Protein AF-A0A966THE8-F1 (afdb_monomer)

Structure (mmCIF, N/CA/C/O backbone):
data_AF-A0A966THE8-F1
#
_entry.id   AF-A0A966THE8-F1
#
loop_
_atom_site.group_PDB
_atom_site.id
_atom_site.type_symbol
_atom_site.label_atom_id
_atom_site.label_alt_id
_atom_site.label_comp_id
_atom_site.label_asym_id
_atom_site.label_entity_id
_atom_site.label_seq_id
_atom_site.pdbx_PDB_ins_code
_atom_site.Cartn_x
_atom_site.Cartn_y
_atom_site.Cartn_z
_atom_site.occupancy
_atom_site.B_iso_or_equiv
_atom_site.auth_seq_id
_atom_site.auth_comp_id
_atom_site.auth_asym_id
_atom_site.auth_atom_id
_atom_site.pdbx_PDB_model_num
ATOM 1 N N . MET A 1 1 ? -16.108 -5.553 4.631 1.00 79.81 1 MET A N 1
ATOM 2 C CA . MET A 1 1 ? -14.731 -5.035 4.764 1.00 79.81 1 MET A CA 1
ATOM 3 C C . MET A 1 1 ? -14.398 -4.213 3.532 1.00 79.81 1 MET A C 1
ATOM 5 O O . MET A 1 1 ? -14.645 -4.687 2.427 1.00 79.81 1 MET A O 1
ATOM 9 N N . LYS A 1 2 ? -13.918 -2.983 3.718 1.00 86.56 2 LYS A N 1
ATOM 10 C CA . LYS A 1 2 ? -13.336 -2.128 2.682 1.00 86.56 2 LYS A CA 1
ATOM 11 C C . LYS A 1 2 ? -11.902 -2.582 2.390 1.00 86.56 2 LYS A C 1
ATOM 13 O O . LYS A 1 2 ? -11.218 -3.065 3.279 1.00 86.56 2 LYS A O 1
ATOM 18 N N . LYS A 1 3 ? -11.435 -2.426 1.156 1.00 86.19 3 LYS A N 1
ATOM 19 C CA . LYS A 1 3 ? -10.134 -2.921 0.691 1.00 86.19 3 LYS A CA 1
ATOM 20 C C . LYS A 1 3 ? -9.239 -1.770 0.255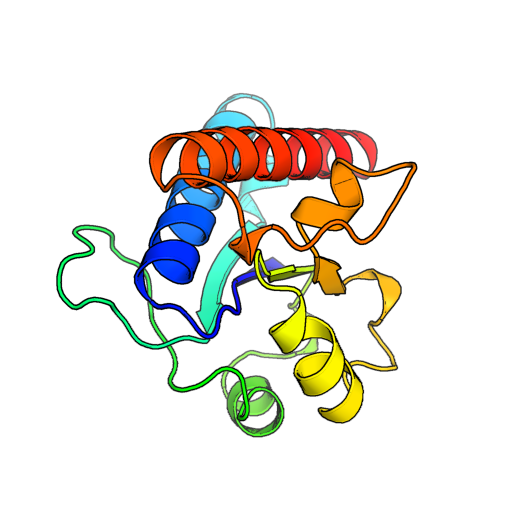 1.00 86.19 3 LYS A C 1
ATOM 22 O O . LYS A 1 3 ? -9.670 -0.923 -0.528 1.00 86.19 3 LYS A O 1
ATOM 27 N N . ILE A 1 4 ? -8.004 -1.777 0.733 1.00 87.75 4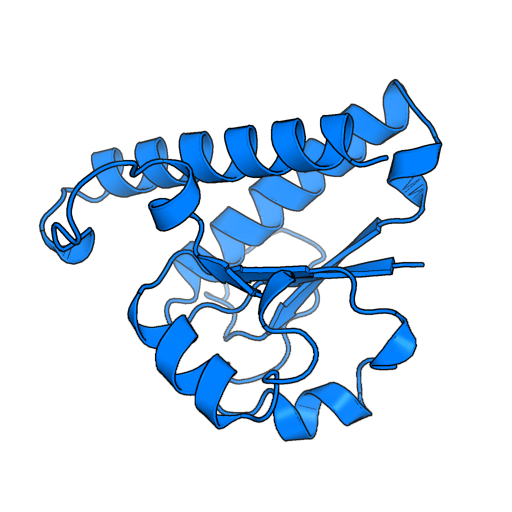 ILE A N 1
ATOM 28 C CA . ILE A 1 4 ? -6.899 -0.957 0.246 1.00 87.75 4 ILE A CA 1
ATOM 29 C C . ILE A 1 4 ? -6.022 -1.872 -0.601 1.00 87.75 4 ILE A C 1
ATOM 31 O O . ILE A 1 4 ? -5.457 -2.845 -0.107 1.00 87.75 4 ILE A O 1
ATOM 35 N N . VAL A 1 5 ? -5.971 -1.609 -1.902 1.00 85.25 5 VAL A N 1
ATOM 36 C CA . VAL A 1 5 ? -5.245 -2.443 -2.860 1.00 85.25 5 VAL A CA 1
ATOM 37 C C . VAL A 1 5 ? -3.901 -1.799 -3.161 1.00 85.25 5 VAL A C 1
ATOM 39 O O . VAL A 1 5 ? -3.862 -0.727 -3.750 1.00 85.25 5 VAL A O 1
ATOM 42 N N . VAL A 1 6 ? -2.806 -2.454 -2.802 1.00 86.38 6 VAL A N 1
ATOM 43 C CA . VAL A 1 6 ? -1.456 -2.069 -3.219 1.00 86.38 6 VAL A CA 1
ATOM 44 C C . VAL A 1 6 ? -1.208 -2.590 -4.626 1.00 86.38 6 VAL A C 1
ATOM 46 O O . VAL A 1 6 ? -1.499 -3.750 -4.905 1.00 86.38 6 VAL A O 1
ATOM 49 N N . CYS A 1 7 ? -0.702 -1.748 -5.521 1.00 82.38 7 CYS A N 1
ATOM 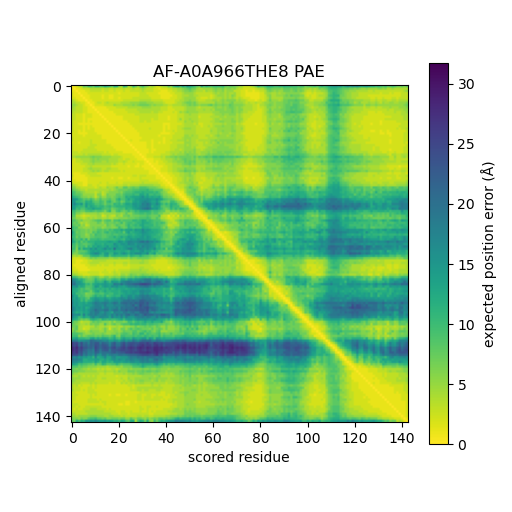50 C CA . CYS A 1 7 ? -0.363 -2.139 -6.883 1.00 82.38 7 CYS A CA 1
ATOM 51 C C . CYS A 1 7 ? 0.933 -1.476 -7.337 1.00 82.38 7 CYS A C 1
ATOM 53 O O . CYS A 1 7 ? 0.923 -0.355 -7.849 1.00 82.38 7 CYS A O 1
ATOM 55 N N . ASP A 1 8 ? 2.026 -2.226 -7.243 1.00 80.31 8 ASP A N 1
ATOM 56 C CA . ASP A 1 8 ? 3.325 -1.833 -7.772 1.00 80.31 8 ASP A CA 1
ATOM 57 C C . ASP A 1 8 ? 3.902 -2.890 -8.717 1.00 80.31 8 ASP A C 1
ATOM 59 O O . ASP A 1 8 ? 3.668 -4.092 -8.573 1.00 80.31 8 ASP A O 1
ATOM 63 N N . ASP A 1 9 ? 4.627 -2.407 -9.729 1.00 75.88 9 ASP A N 1
ATOM 64 C CA . ASP A 1 9 ? 5.317 -3.256 -10.705 1.00 75.88 9 ASP A CA 1
ATOM 65 C C . ASP A 1 9 ? 6.583 -3.892 -10.090 1.00 75.88 9 ASP A C 1
ATOM 67 O O . ASP A 1 9 ? 6.979 -4.980 -10.510 1.00 75.88 9 ASP A O 1
ATOM 71 N N . ASP A 1 10 ? 7.191 -3.233 -9.095 1.00 80.19 10 ASP A N 1
ATOM 72 C CA . ASP A 1 10 ? 8.316 -3.764 -8.326 1.00 80.19 10 ASP A CA 1
ATOM 73 C C . ASP A 1 10 ? 7.801 -4.572 -7.115 1.00 80.19 10 ASP A C 1
ATOM 75 O O . ASP A 1 10 ? 7.119 -4.008 -6.249 1.00 80.19 10 ASP A O 1
ATOM 79 N N . PRO A 1 11 ? 8.116 -5.879 -7.035 1.00 81.56 11 PRO A N 1
ATOM 80 C CA . PRO A 1 11 ? 7.671 -6.749 -5.949 1.00 81.56 11 PRO A CA 1
ATOM 81 C C . PRO A 1 11 ? 8.100 -6.282 -4.555 1.00 81.56 11 PRO A C 1
ATOM 83 O O . PRO A 1 11 ? 7.309 -6.359 -3.618 1.00 81.56 11 PRO A O 1
ATOM 86 N N . SER A 1 12 ? 9.321 -5.761 -4.419 1.00 82.75 12 SER A N 1
ATOM 87 C CA . SER A 1 12 ? 9.883 -5.328 -3.136 1.00 82.75 12 SER A CA 1
ATOM 88 C C . SER A 1 12 ? 9.124 -4.113 -2.605 1.00 82.75 12 SER A C 1
ATOM 90 O O . SER A 1 12 ? 8.748 -4.064 -1.433 1.00 82.75 12 SER A O 1
ATOM 92 N N . PHE A 1 13 ? 8.828 -3.148 -3.482 1.00 83.25 13 PHE A N 1
ATOM 93 C CA . PHE A 1 13 ? 8.022 -1.980 -3.117 1.00 83.25 13 PHE A CA 1
ATOM 94 C C . PHE A 1 13 ? 6.562 -2.345 -2.839 1.00 83.25 13 PHE A C 1
ATOM 96 O O . PHE A 1 13 ? 5.979 -1.811 -1.892 1.00 83.25 13 PHE A O 1
ATOM 103 N N . ALA A 1 14 ? 5.976 -3.272 -3.606 1.00 84.62 14 ALA A N 1
ATOM 104 C CA . ALA A 1 14 ? 4.621 -3.763 -3.358 1.00 84.62 14 ALA A CA 1
ATOM 105 C C . ALA A 1 14 ? 4.512 -4.391 -1.958 1.00 84.62 14 ALA A C 1
ATOM 107 O O . ALA A 1 14 ? 3.610 -4.053 -1.187 1.00 84.62 14 ALA A O 1
ATOM 108 N N . THR A 1 15 ? 5.467 -5.254 -1.607 1.00 85.56 15 THR A N 1
ATOM 109 C CA . THR A 1 15 ? 5.569 -5.872 -0.283 1.00 85.56 15 THR A CA 1
ATOM 110 C C . THR A 1 15 ? 5.738 -4.835 0.817 1.00 85.56 15 THR A C 1
ATOM 112 O O . THR A 1 15 ? 4.971 -4.839 1.781 1.00 85.56 15 THR A O 1
ATOM 115 N N . ALA A 1 16 ? 6.727 -3.945 0.690 1.00 86.62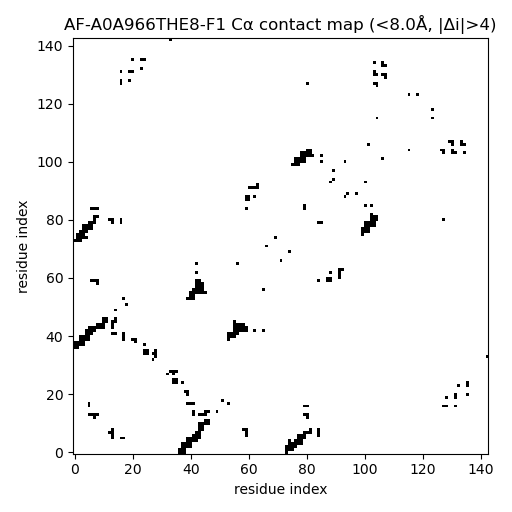 16 ALA A N 1
ATOM 116 C CA . ALA A 1 16 ? 7.038 -2.962 1.722 1.00 86.62 16 ALA A CA 1
ATOM 117 C C . ALA A 1 16 ? 5.847 -2.026 1.981 1.00 86.62 16 ALA A C 1
ATOM 119 O O . ALA A 1 16 ? 5.455 -1.819 3.129 1.00 86.62 16 ALA A O 1
ATOM 120 N N . THR A 1 17 ? 5.206 -1.538 0.916 1.00 88.00 17 THR A N 1
ATOM 121 C CA . THR A 1 17 ? 4.010 -0.689 1.006 1.00 88.00 17 THR A CA 1
ATOM 122 C C . THR A 1 17 ? 2.866 -1.411 1.714 1.00 88.00 17 THR A C 1
ATOM 124 O O . THR A 1 17 ? 2.238 -0.860 2.619 1.00 88.00 17 THR A O 1
ATOM 127 N N . ALA A 1 18 ? 2.593 -2.658 1.324 1.00 88.56 18 ALA A N 1
ATOM 128 C CA . ALA A 1 18 ? 1.524 -3.448 1.919 1.00 88.56 18 ALA A CA 1
ATOM 129 C C . ALA A 1 18 ? 1.775 -3.743 3.397 1.00 88.56 18 ALA A C 1
ATOM 131 O O . ALA A 1 18 ? 0.850 -3.653 4.204 1.00 88.56 18 ALA A O 1
ATOM 132 N N . HIS A 1 19 ? 3.021 -4.043 3.758 1.00 87.81 19 HIS A N 1
ATOM 133 C CA . HIS A 1 19 ? 3.399 -4.285 5.140 1.00 87.81 19 HIS A CA 1
ATOM 134 C C . HIS A 1 19 ? 3.218 -3.036 6.010 1.00 87.81 19 HIS A C 1
ATOM 136 O O . HIS A 1 19 ? 2.554 -3.106 7.044 1.00 87.81 19 HIS A O 1
ATOM 142 N N . LEU A 1 20 ? 3.737 -1.885 5.571 1.00 90.75 20 LEU A N 1
ATOM 143 C CA . LEU A 1 20 ? 3.601 -0.623 6.302 1.00 90.75 20 LEU A CA 1
ATOM 144 C C . LEU A 1 20 ? 2.129 -0.237 6.499 1.00 90.75 20 LEU A C 1
ATOM 146 O O . LEU A 1 20 ? 1.739 0.178 7.588 1.00 90.75 20 LEU A O 1
ATOM 150 N N . LEU A 1 21 ? 1.292 -0.431 5.476 1.00 90.94 21 LEU A N 1
ATOM 151 C CA . LEU A 1 21 ? -0.148 -0.202 5.589 1.00 90.94 21 LEU A CA 1
ATOM 152 C C . LEU A 1 21 ? -0.828 -1.167 6.550 1.00 90.94 21 LEU A C 1
ATOM 154 O O . LEU A 1 21 ? -1.673 -0.740 7.330 1.00 90.94 21 LEU A O 1
ATOM 158 N N . PHE A 1 22 ? -0.479 -2.451 6.497 1.00 90.75 22 PHE A N 1
ATOM 159 C CA . PHE A 1 22 ? -1.036 -3.452 7.397 1.00 90.75 22 PHE A CA 1
ATOM 160 C C . PHE A 1 22 ? -0.725 -3.104 8.858 1.00 90.75 22 PHE A C 1
ATOM 162 O O . PHE A 1 22 ? -1.641 -2.999 9.670 1.00 90.75 22 PHE A O 1
ATOM 169 N N . VAL A 1 23 ? 0.549 -2.846 9.172 1.00 91.00 23 VAL A N 1
ATOM 170 C CA . VAL A 1 23 ? 0.992 -2.469 10.525 1.00 91.00 23 VAL A CA 1
ATOM 171 C C . VAL A 1 23 ? 0.353 -1.154 10.967 1.00 91.00 23 VAL A C 1
ATOM 173 O O . VAL A 1 23 ? -0.114 -1.040 12.102 1.00 91.00 23 VAL A O 1
ATOM 176 N N . GLY A 1 24 ? 0.302 -0.164 10.075 1.00 91.25 24 GLY A N 1
ATOM 177 C CA . GLY A 1 24 ? -0.323 1.124 10.346 1.00 91.25 24 GLY A CA 1
ATOM 178 C C . GLY A 1 24 ? -1.807 0.993 10.679 1.00 91.25 24 GLY A C 1
ATOM 179 O O . GLY A 1 24 ? -2.244 1.478 11.718 1.00 91.25 24 GLY A O 1
ATOM 180 N N . LEU A 1 25 ? -2.580 0.292 9.847 1.00 91.50 25 LEU A N 1
ATOM 181 C CA . LEU A 1 25 ? -4.013 0.076 10.072 1.00 91.50 25 LEU A CA 1
ATOM 182 C C . LEU A 1 25 ? -4.295 -0.740 11.334 1.00 91.50 25 LEU A C 1
ATOM 184 O O . LEU A 1 25 ? -5.205 -0.379 12.073 1.00 91.50 25 LEU A O 1
ATOM 188 N N . ASP A 1 26 ? -3.518 -1.792 11.607 1.00 91.31 26 ASP A N 1
ATOM 189 C CA . ASP A 1 26 ? -3.641 -2.575 12.845 1.00 91.31 26 ASP A CA 1
ATOM 190 C C . ASP A 1 26 ? -3.384 -1.702 14.083 1.00 91.31 26 ASP A C 1
ATOM 192 O O . ASP A 1 26 ? -4.104 -1.761 15.080 1.00 91.31 26 ASP A O 1
ATOM 196 N N . THR A 1 27 ? -2.386 -0.820 14.001 1.00 92.44 27 THR A N 1
ATOM 197 C CA . THR A 1 27 ? -2.078 0.139 15.068 1.00 92.44 27 THR A CA 1
ATOM 198 C C . THR A 1 27 ? -3.214 1.141 15.262 1.00 92.44 27 THR A C 1
ATOM 200 O O . THR A 1 27 ? -3.627 1.383 16.396 1.00 92.44 27 THR A O 1
ATOM 203 N N . LEU A 1 28 ? -3.767 1.686 14.176 1.00 91.88 28 LEU A N 1
ATOM 204 C CA . LEU A 1 28 ? -4.919 2.586 14.232 1.00 91.88 28 LEU A CA 1
ATOM 205 C C . LEU A 1 28 ? -6.166 1.893 14.793 1.00 91.88 28 LEU A C 1
ATOM 207 O O . LEU A 1 28 ? -6.875 2.485 15.604 1.00 91.88 28 LEU A O 1
ATOM 211 N N . ALA A 1 29 ? -6.403 0.633 14.426 1.00 92.38 29 ALA A N 1
ATOM 212 C CA . ALA A 1 29 ? -7.545 -0.155 14.886 1.00 92.38 29 ALA A CA 1
ATOM 213 C C . ALA A 1 29 ? -7.556 -0.368 16.408 1.00 92.38 29 ALA A C 1
ATOM 215 O O . ALA A 1 29 ? -8.627 -0.405 17.013 1.00 92.38 29 ALA A O 1
ATOM 216 N N . LYS A 1 30 ? -6.380 -0.420 17.050 1.00 92.75 30 LYS A N 1
ATOM 217 C CA . LYS A 1 30 ? -6.265 -0.479 18.521 1.00 92.75 30 LYS A CA 1
ATOM 218 C C . LYS A 1 30 ? -6.798 0.781 19.207 1.00 92.75 30 LYS A C 1
ATOM 220 O O . LYS A 1 30 ? -7.298 0.688 20.325 1.00 92.75 30 LYS A O 1
ATOM 225 N N . GLY A 1 31 ? -6.678 1.942 18.559 1.00 91.31 31 GLY A N 1
ATOM 226 C CA . GLY A 1 31 ? -7.174 3.224 19.071 1.00 91.31 31 GLY A CA 1
ATOM 227 C C . GLY A 1 31 ? -8.596 3.567 18.617 1.00 91.31 31 GLY A C 1
ATOM 228 O O . GLY A 1 31 ? -9.335 4.213 19.356 1.00 91.31 31 GLY A O 1
ATOM 229 N N . ASP A 1 32 ? -8.997 3.122 17.425 1.00 91.75 32 ASP A N 1
ATOM 230 C CA . ASP A 1 32 ? -10.308 3.389 16.833 1.00 91.75 32 ASP A CA 1
ATOM 231 C C . ASP A 1 32 ? -10.780 2.191 15.988 1.00 91.75 32 ASP A C 1
ATOM 233 O O . ASP A 1 32 ? -10.276 1.909 14.900 1.00 91.75 32 ASP A O 1
ATOM 237 N N . LYS A 1 33 ? -11.823 1.501 16.463 1.00 90.56 33 LYS A N 1
ATOM 238 C CA . LYS A 1 33 ? -12.366 0.296 15.813 1.00 90.56 33 LYS A CA 1
ATOM 239 C C . LYS A 1 33 ? -12.886 0.535 14.396 1.00 90.56 33 LYS A C 1
ATOM 241 O O . LYS A 1 33 ? -13.044 -0.417 13.636 1.00 90.56 33 LYS A O 1
ATOM 246 N N . ARG A 1 34 ? -13.137 1.788 13.989 1.00 90.69 34 ARG A N 1
ATOM 247 C CA . ARG A 1 34 ? -13.524 2.098 12.604 1.00 90.69 34 ARG A CA 1
ATOM 248 C C . ARG A 1 34 ? -12.453 1.651 11.607 1.00 90.69 34 ARG A C 1
ATOM 250 O O . ARG A 1 34 ? -12.806 1.405 10.456 1.00 90.69 34 ARG A O 1
ATOM 257 N N . PHE A 1 35 ? -11.189 1.495 12.008 1.00 90.94 35 PHE A N 1
ATOM 258 C CA . PHE A 1 35 ? -10.129 1.008 11.119 1.00 90.94 35 PHE A CA 1
ATOM 259 C C . PHE A 1 35 ? -10.145 -0.512 10.892 1.00 90.94 35 PHE A C 1
ATOM 261 O O . PHE A 1 35 ? -9.659 -0.950 9.851 1.00 90.94 35 PHE A O 1
ATOM 268 N N . GLU A 1 36 ? -10.806 -1.307 11.747 1.00 90.44 36 GLU A N 1
ATOM 269 C CA . GLU A 1 36 ? -10.980 -2.765 11.556 1.00 90.44 36 GLU A CA 1
ATOM 270 C C . GLU A 1 36 ? -11.750 -3.100 10.266 1.00 90.44 36 GLU A C 1
ATOM 272 O O . GLU A 1 36 ? -11.707 -4.218 9.755 1.00 90.44 36 GLU A O 1
ATOM 277 N N . GLN A 1 37 ? -12.463 -2.119 9.702 1.00 89.00 37 GLN A N 1
ATOM 278 C CA . GLN A 1 37 ? -13.184 -2.303 8.452 1.00 89.00 37 GLN A CA 1
ATOM 279 C C . GLN A 1 37 ? -12.265 -2.395 7.224 1.00 89.00 37 GLN A C 1
ATOM 281 O O . GLN A 1 37 ? -12.788 -2.733 6.161 1.00 89.00 37 GLN A O 1
ATOM 286 N N . TYR A 1 38 ? -10.971 -2.059 7.322 1.00 89.38 38 TYR A N 1
ATOM 287 C CA . TYR A 1 38 ? -10.039 -2.031 6.189 1.00 89.38 38 TYR A CA 1
ATOM 288 C C . TYR A 1 38 ? -9.174 -3.287 6.093 1.00 89.38 38 TYR A C 1
ATOM 290 O O . TYR A 1 38 ? -8.671 -3.807 7.078 1.00 89.38 38 TYR A O 1
ATOM 298 N N . GLU A 1 39 ? -8.953 -3.732 4.860 1.00 88.75 39 GLU A N 1
ATOM 299 C CA . GLU A 1 39 ? -8.111 -4.873 4.519 1.00 88.75 39 GLU A CA 1
ATOM 300 C C . GLU A 1 39 ? -7.071 -4.476 3.475 1.00 88.75 39 GLU A C 1
ATOM 302 O O . GLU A 1 39 ? -7.431 -3.877 2.459 1.00 88.75 39 GLU A O 1
ATOM 307 N N . VAL A 1 40 ? -5.810 -4.862 3.667 1.00 88.00 40 VAL A N 1
ATOM 308 C CA . VAL A 1 40 ? -4.756 -4.652 2.665 1.00 88.00 40 VAL A CA 1
ATOM 309 C C . VAL A 1 40 ? -4.686 -5.852 1.722 1.00 88.00 40 VAL A C 1
ATOM 311 O O . VAL A 1 40 ? -4.620 -6.999 2.158 1.00 88.00 40 VAL A O 1
ATOM 314 N N . ARG A 1 41 ? -4.703 -5.599 0.411 1.00 86.25 41 ARG A N 1
ATOM 315 C CA . ARG A 1 41 ? -4.573 -6.617 -0.647 1.00 86.25 41 ARG A CA 1
ATOM 316 C C . ARG A 1 41 ? -3.493 -6.201 -1.633 1.00 86.25 41 ARG A C 1
ATOM 318 O O . ARG A 1 41 ? -3.414 -5.020 -1.950 1.00 86.25 41 ARG A O 1
ATOM 325 N N . VAL A 1 42 ? -2.714 -7.142 -2.166 1.00 84.12 42 VAL A N 1
ATOM 326 C CA . VAL A 1 42 ? -1.602 -6.811 -3.071 1.00 84.12 42 VAL A CA 1
ATOM 327 C C . VAL A 1 42 ? -1.875 -7.329 -4.478 1.00 84.12 42 VAL A C 1
ATOM 329 O O . VAL A 1 42 ? -1.981 -8.528 -4.714 1.00 84.12 42 VAL A O 1
ATOM 332 N N . LEU A 1 43 ? -1.984 -6.422 -5.442 1.00 80.50 43 LEU A N 1
ATOM 333 C CA . LEU A 1 43 ? -1.974 -6.731 -6.865 1.00 80.50 43 LEU A CA 1
ATOM 334 C C . LEU A 1 43 ? -0.546 -6.539 -7.377 1.00 80.50 43 LEU A C 1
ATOM 336 O O . LEU A 1 43 ? -0.164 -5.448 -7.780 1.00 80.50 43 LEU A O 1
ATOM 340 N N . GLY A 1 44 ? 0.243 -7.599 -7.349 1.00 74.81 44 GLY A N 1
ATOM 341 C CA . GLY A 1 44 ? 1.640 -7.556 -7.744 1.00 74.81 44 GLY A CA 1
ATOM 342 C C . GLY A 1 44 ? 2.260 -8.939 -7.658 1.00 74.81 44 GLY A C 1
ATOM 343 O O . GLY A 1 44 ? 1.665 -9.878 -7.116 1.00 74.81 44 GLY A O 1
ATOM 344 N N . LYS A 1 45 ? 3.467 -9.066 -8.205 1.00 73.44 45 LYS A N 1
ATOM 345 C CA . LYS A 1 45 ? 4.275 -10.261 -7.976 1.00 73.44 45 LYS A CA 1
ATOM 346 C C . LYS A 1 45 ? 4.817 -10.201 -6.553 1.00 73.44 45 LYS A C 1
ATOM 348 O O . LYS A 1 45 ? 5.140 -9.126 -6.061 1.00 73.44 45 LYS A O 1
ATOM 353 N N . THR A 1 46 ? 4.894 -11.357 -5.908 1.00 71.69 46 THR A N 1
ATOM 354 C CA . THR A 1 46 ? 5.667 -11.491 -4.675 1.00 71.69 46 THR A CA 1
ATOM 355 C C . THR A 1 46 ? 7.154 -11.465 -5.018 1.00 71.69 46 THR A C 1
ATOM 357 O O . THR A 1 46 ? 7.558 -11.955 -6.076 1.00 71.69 46 THR A O 1
ATOM 360 N N . ASP A 1 47 ? 7.960 -10.899 -4.128 1.00 74.81 47 ASP A N 1
ATOM 361 C CA . ASP A 1 47 ? 9.417 -11.037 -4.162 1.00 74.81 47 ASP A CA 1
ATOM 362 C C . ASP A 1 47 ? 9.875 -12.448 -3.745 1.00 74.81 47 ASP A C 1
ATOM 364 O O . ASP A 1 47 ? 11.038 -12.794 -3.923 1.00 74.81 47 ASP A O 1
ATOM 368 N N . GLY A 1 48 ? 8.965 -13.281 -3.221 1.00 71.00 48 GLY A N 1
ATOM 369 C CA . GLY A 1 48 ? 9.245 -14.624 -2.711 1.00 71.00 48 GLY A CA 1
ATOM 370 C C . GLY A 1 48 ? 9.872 -14.646 -1.314 1.00 71.00 48 GLY A C 1
ATOM 371 O O . GLY A 1 48 ? 10.059 -15.725 -0.759 1.00 71.00 48 GLY A O 1
ATOM 372 N N . TRP A 1 49 ? 10.164 -13.479 -0.738 1.00 63.41 49 TRP A N 1
ATOM 373 C CA . TRP A 1 49 ? 10.830 -13.324 0.560 1.00 63.41 49 TRP A CA 1
ATOM 374 C C . TRP A 1 49 ? 9.917 -12.766 1.641 1.00 63.41 49 TRP A C 1
ATOM 376 O O . TRP A 1 49 ? 10.239 -12.860 2.822 1.00 63.41 49 TRP A O 1
ATOM 386 N N . SER A 1 50 ? 8.780 -12.203 1.246 1.00 61.16 50 SER A N 1
ATOM 387 C CA . SER A 1 50 ? 7.812 -11.585 2.143 1.00 61.16 50 SER A CA 1
ATOM 388 C C . SER A 1 50 ? 7.310 -12.574 3.205 1.00 61.16 50 SER A C 1
ATOM 390 O O . SER A 1 50 ? 6.523 -13.461 2.874 1.00 61.16 50 SER A O 1
ATOM 392 N N . PRO A 1 51 ? 7.674 -12.414 4.492 1.00 55.28 51 PRO A N 1
ATOM 393 C CA . PRO A 1 51 ? 7.232 -13.309 5.565 1.00 55.28 51 PRO A CA 1
ATOM 394 C C . PRO A 1 51 ? 5.785 -13.034 6.016 1.00 55.28 51 PRO A C 1
ATOM 396 O O . PRO A 1 51 ? 5.319 -13.589 7.010 1.00 55.28 51 PRO A O 1
ATOM 399 N N . PHE A 1 52 ? 5.075 -12.134 5.334 1.00 62.38 52 PHE A N 1
ATOM 400 C CA . PHE A 1 52 ? 3.768 -11.636 5.745 1.00 62.38 52 PHE A CA 1
ATOM 401 C C . PHE A 1 52 ? 2.639 -12.442 5.106 1.00 62.38 52 PHE A C 1
ATOM 403 O O . PHE A 1 52 ? 2.721 -12.827 3.941 1.00 62.38 52 PHE A O 1
ATOM 410 N N . VAL A 1 53 ? 1.550 -12.639 5.855 1.00 59.09 53 VAL A N 1
ATOM 411 C CA . VAL A 1 53 ? 0.306 -13.268 5.377 1.00 59.09 53 VAL A CA 1
ATOM 412 C C . VAL A 1 53 ? -0.446 -12.282 4.476 1.00 59.09 53 VAL A C 1
ATOM 414 O O . VAL A 1 53 ? -1.495 -11.748 4.828 1.00 59.09 53 VAL A O 1
ATOM 417 N N . LEU A 1 54 ? 0.146 -11.962 3.329 1.00 69.06 54 LEU A N 1
ATOM 418 C CA . LEU A 1 54 ? -0.434 -11.099 2.313 1.00 69.06 54 LEU A CA 1
ATOM 419 C C . LEU A 1 54 ? -0.744 -11.938 1.082 1.00 69.06 54 LEU A C 1
ATOM 421 O O . LEU A 1 54 ? 0.117 -12.636 0.553 1.00 69.06 54 LEU A O 1
ATOM 425 N N . ASP A 1 55 ? -1.976 -11.827 0.601 1.00 72.62 55 ASP A N 1
ATOM 426 C CA . ASP A 1 55 ? -2.352 -12.462 -0.653 1.00 72.62 55 ASP A CA 1
ATOM 427 C C . ASP A 1 55 ? -1.909 -11.580 -1.827 1.00 72.62 55 ASP A C 1
ATOM 429 O O . ASP A 1 55 ? -2.346 -10.427 -1.959 1.00 72.62 55 ASP A O 1
ATOM 433 N N . PHE A 1 56 ? -1.051 -12.148 -2.676 1.00 73.31 56 PHE A N 1
ATOM 434 C CA . PHE A 1 56 ? -0.565 -11.541 -3.911 1.00 73.31 56 PHE A CA 1
ATOM 435 C C . PHE A 1 56 ? -1.368 -12.033 -5.105 1.00 73.31 56 PHE A C 1
ATOM 437 O O . PHE A 1 56 ? -1.609 -13.228 -5.277 1.00 73.31 56 PHE A O 1
ATOM 444 N N . TYR A 1 57 ? -1.733 -11.103 -5.978 1.00 68.94 57 TYR A N 1
ATOM 445 C CA . TYR A 1 57 ? -2.613 -11.396 -7.094 1.00 68.94 57 TYR A CA 1
ATOM 446 C C . TYR A 1 57 ? -2.034 -10.914 -8.423 1.00 68.94 57 TYR A C 1
ATOM 448 O O . TYR A 1 57 ? -2.411 -9.871 -8.935 1.00 68.94 57 TYR A O 1
ATOM 456 N N . GLY A 1 58 ? -1.161 -11.710 -9.038 1.00 71.94 58 GLY A N 1
ATOM 457 C CA . GLY A 1 58 ? -0.729 -11.506 -10.427 1.00 71.94 58 GLY A CA 1
ATOM 458 C C . GLY A 1 58 ? -0.114 -10.129 -10.716 1.00 71.94 58 GLY A C 1
ATOM 459 O O . GLY A 1 58 ? 0.543 -9.534 -9.877 1.00 71.94 58 GLY A O 1
ATOM 460 N N . GLU A 1 59 ? -0.277 -9.625 -11.939 1.00 70.00 59 GLU A N 1
ATOM 461 C CA . GLU A 1 59 ? 0.349 -8.364 -12.365 1.00 70.00 59 GLU A CA 1
ATOM 462 C C . GLU A 1 59 ? -0.598 -7.160 -12.283 1.00 70.00 59 GLU A C 1
ATOM 464 O O . GLU A 1 59 ? -1.776 -7.252 -12.639 1.00 70.00 59 GLU A O 1
ATOM 469 N N . CYS A 1 60 ? -0.042 -5.989 -11.957 1.00 69.50 60 CYS A N 1
ATOM 470 C CA . CYS A 1 60 ? -0.745 -4.701 -11.933 1.00 69.50 60 CYS A CA 1
ATOM 471 C C . CYS A 1 60 ? -1.497 -4.367 -13.232 1.00 69.50 60 CYS A C 1
ATOM 473 O O . CYS A 1 60 ? -2.622 -3.857 -13.215 1.00 69.50 60 CYS A O 1
ATOM 475 N N . SER A 1 61 ? -0.913 -4.718 -14.381 1.00 64.38 61 SER A N 1
ATOM 476 C CA . SER A 1 61 ? -1.503 -4.554 -15.719 1.00 64.38 61 SER A CA 1
ATOM 477 C C . SER A 1 61 ? -2.865 -5.251 -15.878 1.00 64.38 61 SER A C 1
ATOM 479 O O . SER A 1 61 ? -3.687 -4.854 -16.710 1.00 64.38 61 SER A O 1
ATOM 481 N N . HIS A 1 62 ? -3.144 -6.258 -15.049 1.00 62.47 62 HIS A N 1
ATOM 482 C CA . HIS A 1 62 ? -4.342 -7.082 -15.096 1.00 62.47 62 HIS A CA 1
ATOM 483 C C . HIS A 1 62 ? -5.425 -6.669 -14.091 1.00 62.47 62 HIS A C 1
ATOM 485 O O . HIS A 1 62 ? -6.392 -7.417 -13.919 1.00 62.47 62 HIS A O 1
ATOM 491 N N . PHE A 1 63 ? -5.352 -5.465 -13.504 1.00 63.34 63 PHE A N 1
ATOM 492 C CA . PHE A 1 63 ? -6.340 -4.972 -12.530 1.00 63.34 63 PHE A CA 1
ATOM 493 C C . PHE A 1 63 ? -7.801 -5.202 -12.971 1.00 63.34 63 PHE A C 1
ATOM 495 O O . PHE A 1 63 ? -8.629 -5.626 -12.171 1.00 63.34 63 PHE A O 1
ATOM 502 N N . LYS A 1 64 ? -8.148 -5.013 -14.258 1.00 61.06 64 LYS A N 1
ATOM 503 C CA . LYS A 1 64 ? -9.512 -5.285 -14.776 1.00 61.06 64 LYS A CA 1
ATOM 504 C C . LYS A 1 64 ? -9.978 -6.732 -14.573 1.00 61.06 64 LYS A C 1
ATOM 506 O O . LYS A 1 64 ? -11.161 -6.951 -14.319 1.00 61.06 64 LYS A O 1
ATOM 511 N N . LYS A 1 65 ? -9.080 -7.708 -14.731 1.00 61.19 65 LYS A N 1
ATOM 512 C CA . LYS A 1 65 ? -9.371 -9.133 -14.507 1.00 61.19 65 LYS A CA 1
ATOM 513 C C . LYS A 1 65 ? -9.474 -9.409 -13.007 1.00 61.19 65 LYS A C 1
ATOM 515 O O . LYS A 1 65 ? -10.391 -10.098 -12.574 1.00 61.19 65 LYS A O 1
ATOM 520 N N . PHE A 1 66 ? -8.606 -8.777 -12.220 1.00 59.56 66 PHE A N 1
ATOM 521 C CA . PHE A 1 66 ? -8.591 -8.903 -10.768 1.00 59.56 66 PHE A CA 1
ATOM 522 C C . PHE A 1 66 ? -9.792 -8.246 -10.072 1.00 59.56 66 PHE A C 1
ATOM 524 O O . PHE A 1 66 ? -10.292 -8.757 -9.078 1.00 59.56 66 PHE A O 1
ATOM 531 N N . ARG A 1 67 ? -10.367 -7.195 -10.664 1.00 58.53 67 ARG A N 1
ATOM 532 C CA . ARG A 1 67 ? -11.636 -6.581 -10.241 1.00 58.53 67 ARG A CA 1
ATOM 533 C C . ARG A 1 67 ? -12.816 -7.565 -10.225 1.00 58.53 67 ARG A C 1
ATOM 535 O O . ARG A 1 67 ? -13.849 -7.259 -9.651 1.00 58.53 67 ARG A O 1
ATOM 542 N N . ARG A 1 68 ? -12.722 -8.714 -10.897 1.00 57.88 68 ARG A N 1
ATOM 543 C CA . ARG A 1 68 ? -13.746 -9.766 -10.784 1.00 57.88 68 ARG A CA 1
ATOM 544 C C . ARG A 1 68 ? -13.523 -10.669 -9.571 1.00 57.88 68 ARG A C 1
ATOM 546 O O . ARG A 1 68 ? -14.483 -11.236 -9.072 1.00 57.88 68 ARG A O 1
ATOM 553 N N . LEU A 1 69 ? -12.275 -10.785 -9.117 1.00 55.78 69 LEU A N 1
ATOM 554 C CA . LEU A 1 69 ? -11.860 -11.566 -7.949 1.00 55.78 69 LEU A CA 1
ATOM 555 C C . LEU A 1 69 ? -12.006 -10.758 -6.649 1.00 55.78 69 LEU A C 1
ATOM 557 O O . LEU A 1 69 ? -12.351 -11.301 -5.605 1.00 55.78 69 LEU A O 1
ATOM 561 N N . LEU A 1 70 ? -11.816 -9.441 -6.717 1.00 61.06 70 LEU A N 1
ATOM 562 C CA . LEU A 1 70 ? -12.211 -8.513 -5.665 1.00 61.06 70 LEU A CA 1
ATOM 563 C C . LEU A 1 70 ? -13.617 -7.994 -5.950 1.00 61.06 70 LEU A C 1
ATOM 565 O O . LEU A 1 70 ? -13.810 -7.369 -6.983 1.00 61.06 70 LEU A O 1
ATOM 569 N N . ASP A 1 71 ? -14.580 -8.150 -5.039 1.00 66.38 71 ASP A N 1
ATOM 570 C 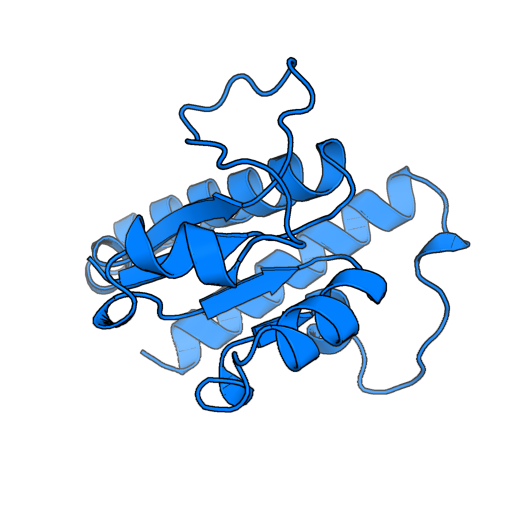CA . ASP A 1 71 ? -15.846 -7.415 -5.161 1.00 66.38 71 ASP A CA 1
ATOM 571 C C . ASP A 1 71 ? -15.559 -5.905 -5.207 1.00 66.38 71 ASP A C 1
ATOM 573 O O . ASP A 1 71 ? -15.227 -5.272 -4.201 1.00 66.38 71 ASP A O 1
ATOM 577 N N . ALA A 1 72 ? -15.629 -5.338 -6.411 1.00 60.56 72 ALA A N 1
ATOM 578 C CA . ALA A 1 72 ? -15.179 -3.988 -6.709 1.00 60.56 72 ALA A CA 1
ATOM 579 C C . ALA A 1 72 ? -15.927 -2.905 -5.930 1.00 60.56 72 ALA A C 1
ATOM 581 O O . ALA A 1 72 ? -15.452 -1.775 -5.861 1.00 60.56 72 ALA A O 1
ATOM 582 N N . ARG A 1 73 ? -17.097 -3.236 -5.371 1.00 66.31 73 ARG A N 1
ATOM 583 C CA . ARG A 1 73 ? -17.884 -2.337 -4.518 1.00 66.31 73 ARG A CA 1
ATOM 584 C C . ARG A 1 73 ? -17.198 -2.058 -3.183 1.00 66.31 73 ARG A C 1
ATOM 586 O O . ARG A 1 73 ? -17.491 -1.051 -2.553 1.00 66.31 73 ARG A O 1
ATOM 593 N N . ASN A 1 74 ? -16.273 -2.928 -2.787 1.00 77.38 74 ASN A N 1
ATOM 594 C CA . ASN A 1 74 ? -15.593 -2.867 -1.504 1.00 77.38 74 ASN A CA 1
ATOM 595 C C . ASN A 1 74 ? -14.172 -2.302 -1.604 1.00 77.38 74 ASN A C 1
ATOM 597 O O . ASN A 1 74 ? -13.494 -2.238 -0.589 1.00 77.38 74 ASN A O 1
ATOM 601 N N . VAL A 1 75 ? -13.690 -1.894 -2.782 1.00 79.12 75 VAL A N 1
ATOM 602 C CA . VAL A 1 75 ? -12.373 -1.245 -2.905 1.00 79.12 75 VAL A CA 1
ATOM 603 C C . VAL A 1 75 ? -12.501 0.224 -2.510 1.00 79.12 75 VAL A C 1
ATOM 605 O O . VAL A 1 75 ? -13.184 0.986 -3.188 1.00 79.12 75 VAL A O 1
ATOM 608 N N . ALA A 1 76 ? -11.851 0.605 -1.411 1.00 82.50 76 ALA A N 1
ATOM 609 C CA . ALA A 1 76 ? -11.829 1.977 -0.914 1.00 82.50 76 ALA A CA 1
ATOM 610 C C . ALA A 1 76 ? -10.684 2.786 -1.521 1.00 82.50 76 ALA A C 1
ATOM 612 O O . ALA A 1 76 ? -10.915 3.915 -1.932 1.00 82.50 76 ALA A O 1
ATOM 613 N N . TYR A 1 77 ? -9.487 2.197 -1.616 1.00 83.25 77 TYR A N 1
ATOM 614 C CA . TYR A 1 77 ? -8.297 2.850 -2.164 1.00 83.25 77 TYR A CA 1
ATOM 615 C C . TYR A 1 77 ? -7.470 1.872 -2.995 1.00 83.25 77 TYR A C 1
ATOM 617 O O . TYR A 1 77 ? -7.433 0.675 -2.709 1.00 83.25 77 TYR A O 1
ATOM 625 N N . VAL A 1 78 ? -6.799 2.390 -4.018 1.00 81.44 78 VAL A N 1
ATOM 626 C CA . VAL A 1 78 ? -5.723 1.706 -4.736 1.00 81.44 78 VAL A CA 1
ATOM 627 C C . VAL A 1 78 ? -4.474 2.554 -4.556 1.00 81.44 78 VAL A C 1
ATOM 629 O O . VAL A 1 78 ? -4.463 3.704 -4.982 1.00 81.44 78 VAL A O 1
ATOM 632 N N . VAL A 1 79 ? -3.441 2.018 -3.925 1.00 84.44 79 VAL A N 1
ATOM 633 C CA . VAL A 1 79 ? -2.197 2.740 -3.648 1.00 84.44 79 VAL A CA 1
ATOM 634 C C . VAL A 1 79 ? -1.051 2.166 -4.473 1.00 84.44 79 VAL A C 1
ATOM 636 O O . VAL A 1 79 ? -1.021 0.970 -4.765 1.00 84.44 79 VAL A O 1
ATOM 639 N N . SER A 1 80 ? -0.111 3.018 -4.856 1.00 82.06 80 SER A N 1
ATOM 640 C CA . SER A 1 80 ? 1.114 2.625 -5.553 1.00 82.06 80 SER A CA 1
ATOM 641 C C . SER A 1 80 ? 2.236 3.576 -5.172 1.00 82.06 80 SER A C 1
ATOM 643 O O . SER A 1 80 ? 2.014 4.785 -5.072 1.00 82.06 80 SER A O 1
ATOM 645 N N . TYR A 1 81 ? 3.437 3.044 -4.979 1.00 78.38 81 TYR A N 1
ATOM 646 C CA . TYR A 1 81 ? 4.641 3.854 -4.856 1.00 78.38 81 TYR A CA 1
ATOM 647 C C . TYR A 1 81 ? 5.168 4.311 -6.228 1.00 78.38 81 TYR A C 1
ATOM 649 O O . TYR A 1 81 ? 5.678 5.417 -6.356 1.00 78.38 81 TYR A O 1
ATOM 657 N N . SER A 1 82 ? 4.999 3.525 -7.294 1.00 70.62 82 SER A N 1
ATOM 658 C CA . SER A 1 82 ? 5.545 3.842 -8.618 1.00 70.62 82 SER A CA 1
ATOM 659 C C . SER A 1 82 ? 4.687 4.794 -9.467 1.00 70.62 82 SER A C 1
ATOM 661 O O . SER A 1 82 ? 3.490 4.601 -9.706 1.00 70.62 82 SER A O 1
ATOM 663 N N . GLY A 1 83 ? 5.375 5.759 -10.091 1.00 58.06 83 GLY A N 1
ATOM 664 C CA . GLY A 1 83 ? 4.855 6.656 -11.126 1.00 58.06 83 GLY A CA 1
ATOM 665 C C . GLY A 1 83 ? 4.204 5.961 -12.331 1.00 58.06 83 GLY A C 1
ATOM 666 O O . GLY A 1 83 ? 3.211 6.434 -12.902 1.00 58.06 83 GLY A O 1
ATOM 667 N N . TYR A 1 84 ? 4.768 4.818 -12.729 1.00 56.38 84 TYR A N 1
ATOM 668 C CA . TYR A 1 84 ? 4.401 4.093 -13.948 1.00 56.38 84 TYR A CA 1
ATOM 669 C C . TYR A 1 84 ? 3.085 3.322 -13.811 1.00 56.38 84 TYR A C 1
ATOM 671 O O . TYR A 1 84 ? 2.366 3.140 -14.804 1.00 56.38 84 TYR A O 1
ATOM 679 N N . SER A 1 85 ? 2.720 2.951 -12.581 1.00 59.12 85 SER A N 1
ATOM 680 C CA . SER A 1 85 ? 1.486 2.226 -12.283 1.00 59.12 85 SER A CA 1
ATOM 681 C C . SER A 1 85 ? 0.257 3.117 -12.503 1.00 59.12 85 SER A C 1
ATOM 683 O O . SER A 1 85 ? -0.723 2.687 -13.108 1.00 59.12 85 SER A O 1
ATOM 685 N N . HIS A 1 86 ? 0.328 4.414 -12.182 1.00 55.97 86 HIS A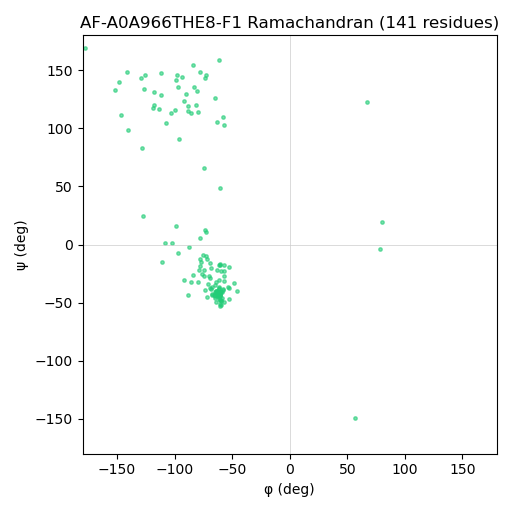 N 1
ATOM 686 C CA . HIS A 1 86 ? -0.813 5.336 -12.300 1.00 55.97 86 HIS A CA 1
ATOM 687 C C . HIS A 1 86 ? -1.357 5.472 -13.735 1.00 55.97 86 HIS A C 1
ATOM 689 O O . HIS A 1 86 ? -2.571 5.434 -13.959 1.00 55.97 86 HIS A O 1
ATOM 695 N N . LYS A 1 87 ? -0.479 5.542 -14.750 1.00 58.16 87 LYS A N 1
ATOM 696 C CA . LYS A 1 87 ? -0.900 5.579 -16.167 1.00 58.16 87 LYS A CA 1
ATOM 697 C C . LYS A 1 87 ? -1.538 4.256 -16.618 1.00 58.16 87 LYS A C 1
ATOM 699 O O . LYS A 1 87 ? -2.499 4.281 -17.392 1.00 58.16 87 LYS A O 1
ATOM 704 N N . LYS A 1 88 ? -1.041 3.107 -16.140 1.00 60.47 88 LYS A N 1
ATOM 705 C CA . LYS A 1 88 ? -1.590 1.771 -16.450 1.00 60.47 88 LYS A CA 1
ATOM 706 C C . LYS A 1 88 ? -2.939 1.542 -15.754 1.00 60.47 88 LYS A C 1
ATOM 708 O O . LYS A 1 88 ? -3.905 1.146 -16.407 1.00 60.47 88 LYS A O 1
ATOM 713 N N . ILE A 1 89 ? -3.031 1.891 -14.473 1.00 59.69 89 ILE A N 1
ATOM 714 C CA . ILE A 1 89 ? -4.231 1.833 -13.626 1.00 59.69 89 ILE A CA 1
ATOM 715 C C . ILE A 1 89 ? -5.331 2.762 -14.177 1.00 59.69 89 ILE A C 1
ATOM 717 O O . ILE A 1 89 ? -6.482 2.345 -14.339 1.00 59.69 89 ILE A O 1
ATOM 721 N N . GLY A 1 90 ? -4.977 3.986 -14.587 1.00 56.81 90 GLY A N 1
ATOM 722 C CA . GLY A 1 90 ? -5.899 4.927 -15.235 1.00 56.81 90 GLY A CA 1
ATOM 723 C C . GLY A 1 90 ? -6.469 4.410 -16.565 1.00 56.81 90 GLY A C 1
ATOM 724 O O . GLY A 1 90 ? -7.674 4.525 -16.816 1.00 56.81 90 GLY A O 1
ATOM 725 N N . ARG A 1 91 ? -5.643 3.764 -17.406 1.00 54.91 91 ARG A N 1
ATOM 726 C CA . ARG A 1 91 ? -6.080 3.098 -18.657 1.00 54.91 91 ARG A CA 1
ATOM 727 C C . ARG A 1 91 ? -6.912 1.834 -18.400 1.00 54.91 91 ARG A C 1
ATOM 729 O O . ARG A 1 91 ? -7.796 1.502 -19.194 1.00 54.91 91 ARG A O 1
ATOM 736 N N . ALA A 1 92 ? -6.706 1.166 -17.266 1.00 54.88 92 ALA A N 1
ATOM 737 C CA . ALA A 1 92 ? -7.470 0.001 -16.828 1.00 54.88 92 ALA A CA 1
ATOM 738 C C . ALA A 1 92 ? -8.907 0.327 -16.350 1.00 54.88 92 ALA A C 1
ATOM 740 O O . ALA A 1 92 ? -9.619 -0.557 -15.878 1.00 54.88 92 ALA A O 1
ATOM 741 N N . GLY A 1 93 ? -9.417 1.543 -16.564 1.00 48.66 93 GLY A N 1
ATOM 742 C CA . GLY A 1 93 ? -10.838 1.844 -16.354 1.00 48.66 93 GLY A CA 1
ATOM 743 C C . GLY A 1 93 ? -11.218 2.082 -14.893 1.00 48.66 93 GLY A C 1
ATOM 744 O O . GLY A 1 93 ? -12.402 2.075 -14.563 1.00 48.66 93 GLY A O 1
ATOM 745 N N . LEU A 1 94 ? -10.237 2.385 -14.040 1.00 51.84 94 LEU A N 1
ATOM 746 C CA . LEU A 1 94 ? -10.459 2.997 -12.727 1.00 51.84 94 LEU A CA 1
ATOM 747 C C . LEU A 1 94 ?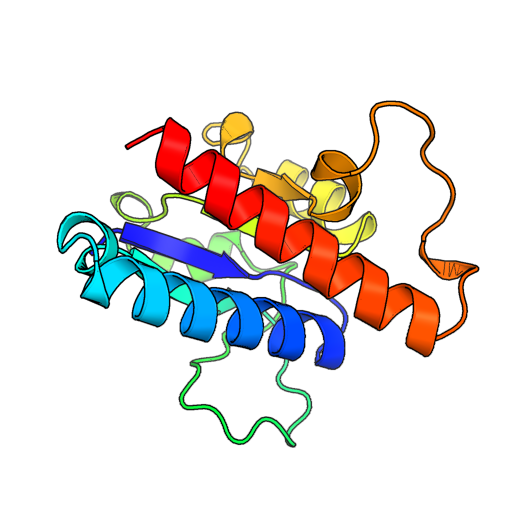 -10.843 4.484 -12.823 1.00 51.84 94 LEU A C 1
ATOM 749 O O . LEU A 1 94 ? -10.927 5.155 -11.806 1.00 51.84 94 LEU A O 1
ATOM 753 N N . LYS A 1 95 ? -11.177 4.995 -14.022 1.00 47.28 95 LYS A N 1
ATOM 754 C CA . LYS A 1 95 ? -11.667 6.369 -14.247 1.00 47.28 95 LYS A CA 1
ATOM 755 C C . LYS A 1 95 ? -12.803 6.792 -13.303 1.00 47.28 95 LYS A C 1
ATOM 757 O O . LYS A 1 95 ? -12.871 7.952 -12.927 1.00 47.28 95 LYS A O 1
ATOM 762 N N . LYS A 1 96 ? -13.676 5.862 -12.898 1.00 44.91 96 LYS A N 1
ATOM 763 C CA . LYS A 1 96 ? -14.798 6.137 -11.976 1.00 44.91 96 LYS A CA 1
ATOM 764 C C . LYS A 1 96 ? -14.380 6.240 -10.496 1.00 44.91 96 LYS A C 1
ATOM 766 O O . LYS A 1 96 ? -15.171 6.681 -9.677 1.00 44.91 96 LYS A O 1
ATOM 771 N N . HIS A 1 97 ? -13.152 5.832 -10.185 1.00 51.84 97 HIS A N 1
ATOM 772 C CA . HIS A 1 97 ? -12.523 5.795 -8.863 1.00 51.84 97 HIS A CA 1
ATOM 773 C C . HIS A 1 97 ? -11.160 6.514 -8.895 1.00 51.84 97 HIS A C 1
ATOM 775 O O . HIS A 1 97 ? -10.271 6.213 -8.111 1.00 51.84 97 HIS A O 1
ATOM 781 N N . LEU A 1 98 ? -10.966 7.445 -9.839 1.00 50.72 98 LEU A N 1
ATOM 782 C CA . LEU A 1 98 ? -9.704 8.177 -10.011 1.00 50.72 98 LEU A CA 1
ATOM 783 C C . LEU A 1 98 ? -9.287 8.916 -8.736 1.00 50.72 98 LEU A C 1
ATOM 785 O O . LEU A 1 98 ? -8.101 9.010 -8.465 1.00 50.72 98 LEU A O 1
ATOM 789 N N . SER A 1 99 ? -10.254 9.375 -7.937 1.00 51.62 99 SER A N 1
ATOM 790 C CA . SER A 1 99 ? -10.013 10.015 -6.641 1.00 51.62 99 SER A CA 1
ATOM 791 C C . SER A 1 99 ? -9.498 9.063 -5.558 1.00 51.62 99 SER A C 1
ATOM 793 O O . SER A 1 99 ? -9.015 9.528 -4.534 1.00 51.62 99 SER A O 1
ATOM 795 N N . SER A 1 100 ? -9.617 7.746 -5.748 1.00 61.25 100 SER A N 1
ATOM 796 C CA . SER A 1 100 ? -9.146 6.737 -4.796 1.00 61.25 100 SER A CA 1
ATOM 797 C C . SER A 1 100 ? -7.904 5.988 -5.275 1.00 61.25 100 SER A C 1
ATOM 799 O O . SER A 1 100 ? -7.460 5.068 -4.592 1.00 61.25 100 SER A O 1
ATOM 801 N N . VAL A 1 101 ? -7.367 6.332 -6.450 1.00 67.94 101 VAL A N 1
ATOM 802 C CA . VAL A 1 101 ? -6.043 5.876 -6.877 1.00 67.94 101 VAL A CA 1
ATOM 803 C C . VAL A 1 101 ? -5.034 6.887 -6.356 1.00 67.94 101 VAL A C 1
ATOM 805 O O . VAL A 1 101 ? -5.052 8.042 -6.766 1.00 67.94 101 VAL A O 1
ATOM 808 N N . LEU A 1 102 ? -4.164 6.456 -5.455 1.00 72.75 102 LEU A N 1
ATOM 809 C CA . LEU A 1 102 ? -3.206 7.324 -4.790 1.00 72.75 102 LEU A CA 1
ATOM 810 C C . LEU A 1 102 ? -1.796 6.873 -5.133 1.00 72.75 102 LEU A C 1
ATOM 812 O O . LEU A 1 102 ? -1.394 5.744 -4.850 1.00 72.75 102 LEU A O 1
ATOM 816 N N . MET A 1 103 ? -1.045 7.778 -5.748 1.00 76.31 103 MET A N 1
ATOM 817 C CA . MET A 1 103 ? 0.393 7.622 -5.869 1.00 76.31 103 MET A CA 1
ATOM 818 C C . MET A 1 103 ? 1.019 8.176 -4.596 1.00 76.31 103 MET A C 1
ATOM 820 O O . MET A 1 103 ? 0.948 9.373 -4.331 1.00 76.31 103 MET A O 1
ATOM 824 N N . LEU A 1 104 ? 1.614 7.301 -3.801 1.00 76.75 104 LEU A N 1
ATOM 825 C CA . LEU A 1 104 ? 2.199 7.643 -2.511 1.00 76.75 104 LEU A CA 1
ATOM 826 C C . LEU A 1 104 ? 3.197 8.814 -2.608 1.00 76.75 104 LEU A C 1
ATOM 828 O O . LEU A 1 104 ? 3.007 9.792 -1.888 1.00 76.75 104 LEU A O 1
ATOM 832 N N . PRO A 1 105 ? 4.139 8.832 -3.571 1.00 74.00 105 PRO A N 1
ATOM 833 C CA . PRO A 1 105 ? 5.013 9.987 -3.773 1.00 74.00 105 PRO A CA 1
ATOM 834 C C . PRO A 1 105 ? 4.313 11.326 -4.041 1.00 74.00 105 PRO A C 1
ATOM 836 O O . PRO A 1 105 ? 4.858 12.378 -3.721 1.00 74.00 105 PRO A O 1
ATOM 839 N N . THR A 1 106 ? 3.102 11.316 -4.612 1.00 71.00 106 THR A N 1
ATOM 840 C CA . THR A 1 106 ? 2.333 12.554 -4.845 1.00 71.00 106 THR A CA 1
ATOM 841 C C . THR A 1 106 ? 1.675 13.097 -3.583 1.00 71.00 106 THR A C 1
ATOM 843 O O . THR A 1 106 ? 1.283 14.257 -3.574 1.00 71.00 106 THR A O 1
ATOM 846 N N . LEU A 1 107 ? 1.582 12.299 -2.513 1.00 68.94 107 LEU A N 1
ATOM 847 C CA . LEU A 1 107 ? 1.152 12.792 -1.203 1.00 68.94 107 LEU A CA 1
ATOM 848 C C . LEU A 1 107 ? 2.231 13.678 -0.565 1.00 68.94 107 LEU A C 1
ATOM 850 O O . LEU A 1 107 ? 1.893 14.677 0.062 1.00 68.94 107 LEU A O 1
ATOM 854 N N . LEU A 1 108 ? 3.513 13.363 -0.806 1.00 64.38 108 LEU A N 1
ATOM 855 C CA . LEU A 1 108 ? 4.653 14.145 -0.315 1.00 64.38 108 LEU A CA 1
ATOM 856 C C . LEU A 1 108 ? 4.935 15.416 -1.134 1.00 64.38 108 LEU A C 1
ATOM 858 O O . LEU A 1 108 ? 5.588 16.326 -0.627 1.00 64.38 108 LEU A O 1
ATOM 862 N N . ALA A 1 109 ? 4.494 15.488 -2.394 1.00 56.56 109 ALA A N 1
ATOM 863 C CA . ALA A 1 109 ? 4.911 16.533 -3.329 1.00 56.56 109 ALA A CA 1
ATOM 864 C C . ALA A 1 109 ? 3.804 17.564 -3.614 1.00 56.56 109 ALA A C 1
ATOM 866 O O . ALA A 1 109 ? 2.913 17.329 -4.430 1.00 56.56 109 ALA A O 1
ATOM 867 N N . SER A 1 110 ? 3.933 18.760 -3.028 1.00 47.47 110 SER A N 1
ATOM 868 C CA . SER A 1 110 ? 3.361 19.995 -3.587 1.00 47.47 110 SER A CA 1
ATOM 869 C C . SER A 1 110 ? 4.159 20.516 -4.785 1.00 47.47 110 SER A C 1
ATOM 871 O O . SER A 1 110 ? 3.699 21.439 -5.450 1.00 47.47 110 SER A O 1
ATOM 873 N N . ASP A 1 111 ? 5.339 19.952 -5.075 1.00 40.31 111 ASP A N 1
ATOM 874 C CA . ASP A 1 111 ? 6.130 20.384 -6.218 1.00 40.31 111 ASP A CA 1
ATOM 875 C C . ASP A 1 111 ? 7.028 19.288 -6.807 1.00 40.31 111 ASP A C 1
ATOM 877 O O . ASP A 1 111 ? 7.798 18.613 -6.126 1.00 40.31 111 ASP A O 1
ATOM 881 N N . SER A 1 112 ? 6.950 19.204 -8.131 1.00 40.28 112 SER A N 1
ATOM 882 C CA . SER A 1 112 ? 7.804 18.474 -9.063 1.00 40.28 112 SER A CA 1
ATOM 883 C C . SER A 1 112 ? 7.798 16.935 -9.045 1.00 40.28 112 SER A C 1
ATOM 885 O O . SER A 1 112 ? 8.171 16.233 -8.111 1.00 40.28 112 SER A O 1
ATOM 887 N N . SER A 1 113 ? 7.475 16.419 -10.226 1.00 45.62 113 SER A N 1
ATOM 888 C CA . SER A 1 113 ? 7.762 15.094 -10.765 1.00 45.62 113 SER A CA 1
ATOM 889 C C . SER A 1 113 ? 9.270 14.801 -10.876 1.00 45.62 113 SER A C 1
ATOM 891 O O . SER A 1 113 ? 9.741 14.404 -11.947 1.00 45.62 113 SER A O 1
ATOM 893 N N . GLN A 1 114 ? 10.053 15.045 -9.823 1.00 44.44 114 GLN A N 1
ATOM 894 C CA . GLN A 1 114 ? 11.427 14.560 -9.760 1.00 44.44 114 GLN A CA 1
ATOM 895 C C . GLN A 1 114 ? 11.367 13.033 -9.723 1.00 44.44 114 GLN A C 1
ATOM 897 O O . GLN A 1 114 ? 10.615 12.442 -8.946 1.00 44.44 114 GLN A O 1
ATOM 902 N N . LYS A 1 115 ? 12.076 12.385 -10.647 1.00 54.75 115 LYS A N 1
ATOM 903 C CA . LYS A 1 115 ? 12.041 10.934 -10.804 1.00 54.75 115 LYS A CA 1
ATOM 904 C C . LYS A 1 115 ? 12.578 10.298 -9.521 1.00 54.75 115 LYS A C 1
ATOM 906 O O . LYS A 1 115 ? 13.778 10.300 -9.286 1.00 54.75 115 LYS A O 1
ATOM 911 N N . PHE A 1 116 ? 11.684 9.741 -8.703 1.00 59.91 116 PHE A N 1
ATOM 912 C CA . PHE A 1 116 ? 12.022 8.974 -7.493 1.00 59.91 116 PHE A CA 1
ATOM 913 C C . PHE A 1 116 ? 13.023 7.836 -7.772 1.00 59.91 116 PHE A C 1
ATOM 915 O O . PHE A 1 116 ? 13.707 7.377 -6.862 1.00 59.91 116 PHE A O 1
ATOM 922 N N . GLU A 1 117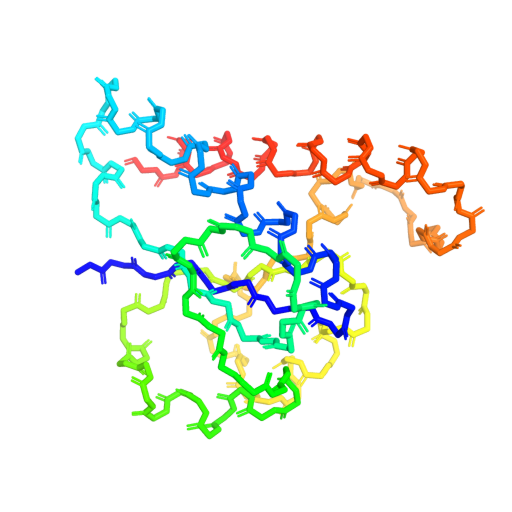 ? 13.146 7.434 -9.038 1.00 59.34 117 GLU A N 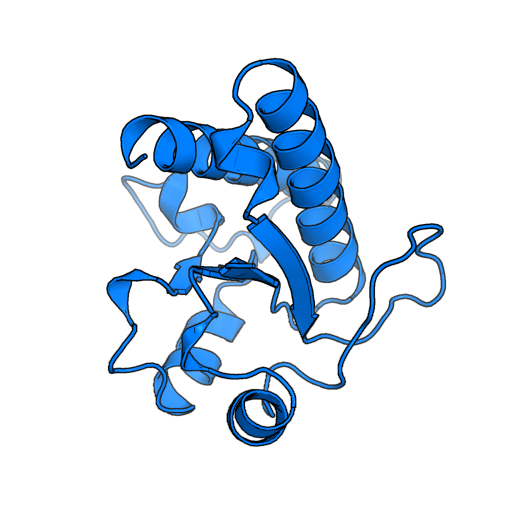1
ATOM 923 C CA . GLU A 1 117 ? 14.099 6.449 -9.553 1.00 59.34 117 GLU A CA 1
ATOM 924 C C . GLU A 1 117 ? 15.577 6.861 -9.408 1.00 59.34 117 GLU A C 1
ATOM 926 O O . GLU A 1 117 ? 16.420 5.974 -9.369 1.00 59.34 117 GLU A O 1
ATOM 931 N N . ASP A 1 118 ? 15.900 8.156 -9.270 1.00 64.12 118 ASP A N 1
ATOM 932 C CA . ASP A 1 118 ? 17.296 8.634 -9.190 1.00 64.12 118 ASP A CA 1
ATOM 933 C C . ASP A 1 118 ? 17.869 8.644 -7.753 1.00 64.12 118 ASP A C 1
ATOM 935 O O . ASP A 1 118 ? 19.030 8.997 -7.546 1.00 64.12 118 ASP A O 1
ATOM 939 N N . ARG A 1 119 ? 17.064 8.282 -6.745 1.00 72.81 119 ARG A N 1
ATOM 940 C CA . ARG A 1 119 ? 17.484 8.222 -5.334 1.00 72.81 119 ARG A CA 1
ATOM 941 C C . ARG A 1 119 ? 18.165 6.897 -4.996 1.00 72.81 119 ARG A C 1
ATOM 943 O O . ARG A 1 119 ? 17.879 5.868 -5.605 1.00 72.81 119 ARG A O 1
ATOM 950 N N . SER A 1 120 ? 19.024 6.911 -3.978 1.00 83.69 120 SER A N 1
ATOM 951 C CA . SER A 1 120 ? 19.554 5.677 -3.389 1.00 83.69 120 SER A CA 1
ATOM 952 C C . SER A 1 120 ? 18.432 4.816 -2.792 1.00 83.69 120 SER A C 1
ATOM 954 O O . SER A 1 120 ? 17.353 5.311 -2.457 1.00 83.69 120 SER A O 1
ATOM 956 N N . LEU A 1 121 ? 18.684 3.513 -2.630 1.00 79.88 121 LEU A N 1
ATOM 957 C CA . LEU A 1 121 ? 17.693 2.583 -2.079 1.00 79.88 121 LEU A CA 1
ATOM 958 C C . LEU A 1 121 ? 17.239 2.988 -0.664 1.00 79.88 121 LEU A C 1
ATOM 960 O O . LEU A 1 121 ? 16.051 2.923 -0.359 1.00 79.88 121 LEU A O 1
ATOM 964 N N . GLU A 1 122 ? 18.166 3.441 0.182 1.00 80.69 122 GLU A N 1
ATOM 965 C CA . GLU A 1 122 ? 17.865 3.897 1.546 1.00 80.69 122 GLU A CA 1
ATOM 966 C C . GLU A 1 122 ? 16.945 5.128 1.538 1.00 80.69 122 GLU A C 1
ATOM 968 O O . GLU A 1 122 ? 15.942 5.172 2.252 1.00 80.69 122 GLU A O 1
ATOM 973 N N . GLU A 1 123 ? 17.221 6.103 0.669 1.00 82.81 123 GLU A N 1
ATOM 974 C CA . GLU A 1 123 ? 16.378 7.292 0.502 1.00 82.81 123 GLU A CA 1
ATOM 975 C C . GLU A 1 123 ? 14.987 6.949 -0.051 1.00 82.81 123 GLU A C 1
ATOM 977 O O . GLU A 1 123 ? 13.994 7.584 0.319 1.00 82.81 123 GLU A O 1
ATOM 982 N N . GLN A 1 124 ? 14.887 5.946 -0.929 1.00 80.81 124 GLN A N 1
ATOM 983 C CA . GLN A 1 124 ? 13.603 5.450 -1.431 1.00 80.81 124 GLN A CA 1
ATOM 984 C C . GLN A 1 124 ? 12.796 4.763 -0.324 1.00 80.81 124 GLN A C 1
ATOM 986 O O . GLN A 1 124 ? 11.595 5.006 -0.207 1.00 80.81 124 GLN A O 1
ATOM 991 N N . GLN A 1 125 ? 13.439 3.952 0.519 1.00 80.06 125 GLN A N 1
ATOM 992 C CA . GLN A 1 125 ? 12.789 3.278 1.647 1.00 80.06 125 GLN A CA 1
ATOM 993 C C . GLN A 1 125 ? 12.272 4.268 2.697 1.00 80.06 125 GLN A C 1
ATOM 995 O O . GLN A 1 125 ? 11.119 4.158 3.119 1.00 80.06 125 GLN A O 1
ATOM 1000 N N . LEU A 1 126 ? 13.084 5.261 3.075 1.00 82.19 126 LEU A N 1
ATOM 1001 C CA . LEU A 1 126 ? 12.664 6.340 3.977 1.00 82.19 126 LEU A CA 1
ATOM 1002 C C . LEU A 1 126 ? 11.481 7.113 3.388 1.00 82.19 126 LEU A C 1
ATOM 1004 O O . LEU A 1 126 ? 10.445 7.271 4.031 1.00 82.19 126 LEU A O 1
ATOM 1008 N N . SER A 1 127 ? 11.590 7.503 2.117 1.00 84.88 127 SER A N 1
ATOM 1009 C CA . SER A 1 127 ? 10.517 8.214 1.431 1.00 84.88 127 SER A CA 1
ATOM 1010 C C . SER A 1 127 ? 9.229 7.394 1.335 1.00 84.88 127 SER A C 1
ATOM 1012 O O . SER A 1 127 ? 8.145 7.967 1.435 1.00 84.88 127 SER A O 1
ATOM 1014 N N . LEU A 1 128 ? 9.315 6.076 1.136 1.00 85.62 128 LEU A N 1
ATOM 1015 C CA . LEU A 1 128 ? 8.151 5.195 1.146 1.00 85.62 128 LEU A CA 1
ATOM 1016 C C . LEU A 1 128 ? 7.450 5.221 2.509 1.00 85.62 128 LEU A C 1
ATOM 1018 O O . LEU A 1 128 ? 6.226 5.366 2.552 1.00 85.62 128 LEU A O 1
ATOM 1022 N N . ALA A 1 129 ? 8.209 5.103 3.601 1.00 86.31 129 ALA A N 1
ATOM 1023 C CA . ALA A 1 129 ? 7.659 5.141 4.952 1.00 86.31 129 ALA A CA 1
ATOM 1024 C C . ALA A 1 129 ? 6.916 6.458 5.222 1.00 86.31 129 ALA A C 1
ATOM 1026 O O . ALA A 1 129 ? 5.764 6.425 5.661 1.00 86.31 129 ALA A O 1
ATOM 1027 N N . ASP A 1 130 ? 7.517 7.593 4.856 1.00 87.19 130 ASP A N 1
ATOM 1028 C CA . ASP A 1 130 ? 6.896 8.914 4.992 1.00 87.19 130 ASP A CA 1
ATOM 1029 C C . ASP A 1 130 ? 5.599 9.026 4.180 1.00 87.19 130 ASP A C 1
ATOM 1031 O O . ASP A 1 130 ? 4.581 9.507 4.682 1.00 87.19 130 ASP A O 1
ATOM 1035 N N . CYS A 1 131 ? 5.591 8.531 2.935 1.00 86.56 131 CYS A N 1
ATOM 1036 C CA . CYS A 1 131 ? 4.380 8.545 2.115 1.00 86.56 131 CYS A CA 1
ATOM 1037 C C . CYS A 1 131 ? 3.248 7.723 2.745 1.00 86.56 131 CYS A C 1
ATOM 1039 O O . CYS A 1 131 ? 2.090 8.146 2.742 1.00 86.56 131 CYS A O 1
ATOM 1041 N N . VAL A 1 132 ? 3.560 6.515 3.232 1.00 88.31 132 VAL A N 1
ATOM 1042 C CA . VAL A 1 132 ? 2.558 5.634 3.848 1.00 88.31 132 VAL A CA 1
ATOM 1043 C C . VAL A 1 132 ? 2.019 6.267 5.125 1.00 88.31 132 VAL A C 1
ATOM 1045 O O . VAL A 1 132 ? 0.809 6.246 5.348 1.00 88.31 132 VAL A O 1
ATOM 1048 N N . HIS A 1 133 ? 2.888 6.878 5.930 1.00 88.12 133 HIS A N 1
ATOM 1049 C CA . HIS A 1 133 ? 2.478 7.607 7.122 1.00 88.12 133 HIS A CA 1
ATOM 1050 C C . HIS A 1 133 ? 1.480 8.724 6.787 1.00 88.12 133 HIS A C 1
ATOM 1052 O O . HIS A 1 133 ? 0.387 8.757 7.351 1.00 88.12 133 HIS A O 1
ATOM 1058 N N . GLN A 1 134 ? 1.784 9.566 5.796 1.00 87.56 134 GLN A N 1
ATOM 1059 C CA . GLN A 1 134 ? 0.865 10.619 5.355 1.00 87.56 134 GLN A CA 1
ATOM 1060 C C . GLN A 1 134 ? -0.465 10.080 4.827 1.00 87.56 134 GLN A C 1
ATOM 1062 O O . GLN A 1 134 ? -1.520 10.665 5.076 1.00 87.56 134 GLN A O 1
ATOM 1067 N N . PHE A 1 135 ? -0.447 8.954 4.110 1.00 88.94 135 PHE A N 1
ATOM 1068 C CA . PHE A 1 135 ? -1.683 8.307 3.683 1.00 88.94 135 PHE A CA 1
ATOM 1069 C C . PHE A 1 135 ? -2.550 7.888 4.878 1.00 88.94 135 PHE A C 1
ATOM 1071 O O . PHE A 1 135 ? -3.762 8.110 4.864 1.00 88.94 135 PHE A O 1
ATOM 1078 N N . LEU A 1 136 ? -1.947 7.310 5.919 1.00 89.00 136 LEU A N 1
ATOM 1079 C CA . LEU A 1 136 ? -2.663 6.917 7.132 1.00 89.00 136 LEU A CA 1
ATOM 1080 C C . LEU A 1 136 ? -3.236 8.137 7.867 1.00 89.00 136 LEU A C 1
ATOM 1082 O O . LEU A 1 136 ? -4.391 8.091 8.287 1.00 89.00 136 LEU A O 1
ATOM 1086 N N . GLU A 1 137 ? -2.498 9.247 7.948 1.00 88.88 137 GLU A N 1
ATOM 1087 C CA . GLU A 1 137 ? -3.026 10.501 8.504 1.00 88.88 137 GLU A CA 1
ATOM 1088 C C . GLU A 1 137 ? -4.220 11.036 7.701 1.00 88.88 137 GLU A C 1
ATOM 1090 O O . GLU A 1 137 ? -5.231 11.458 8.269 1.00 88.88 137 GLU A O 1
ATOM 1095 N N . LEU A 1 138 ? -4.134 11.014 6.367 1.00 86.12 138 LEU A N 1
ATOM 1096 C CA . LEU A 1 138 ? -5.241 11.412 5.495 1.00 86.12 138 LEU A CA 1
ATOM 1097 C C . LEU A 1 138 ? -6.469 10.534 5.728 1.00 86.12 138 LEU A C 1
ATOM 1099 O O . LEU A 1 138 ? -7.586 11.051 5.811 1.00 86.12 138 LEU A O 1
ATOM 1103 N N . LEU A 1 139 ? -6.262 9.224 5.870 1.00 86.69 139 LEU A N 1
ATOM 1104 C CA . LEU A 1 139 ? -7.320 8.270 6.171 1.00 86.69 139 LEU A CA 1
ATOM 1105 C C . LEU A 1 139 ? -7.979 8.583 7.522 1.00 86.69 139 LEU A C 1
ATOM 1107 O O . LEU A 1 139 ? -9.203 8.592 7.609 1.00 86.69 139 LEU A O 1
ATOM 1111 N N . GLN A 1 140 ? -7.196 8.915 8.553 1.00 85.88 140 GLN A N 1
ATOM 1112 C CA . GLN A 1 140 ? -7.732 9.335 9.852 1.00 85.88 140 GLN A CA 1
ATOM 1113 C C . GLN A 1 140 ? -8.578 10.605 9.772 1.00 85.88 140 GLN A C 1
ATOM 1115 O O . GLN A 1 140 ? -9.592 10.703 10.454 1.00 85.88 140 GLN A O 1
ATOM 1120 N N . ARG A 1 141 ? -8.194 11.573 8.933 1.00 85.94 141 ARG A N 1
ATOM 1121 C CA . ARG A 1 141 ? -8.939 12.835 8.771 1.00 85.94 141 ARG A CA 1
ATOM 1122 C C . ARG A 1 141 ? -10.231 12.684 7.968 1.00 85.94 141 ARG A C 1
ATOM 1124 O O . ARG A 1 141 ? -11.095 13.551 8.056 1.00 85.94 141 ARG A O 1
ATOM 1131 N N . THR A 1 142 ? -10.351 11.637 7.151 1.00 79.12 142 THR A N 1
ATOM 1132 C CA . THR A 1 142 ? -11.505 11.429 6.256 1.00 79.12 142 THR A CA 1
ATOM 1133 C C . THR A 1 142 ? -12.573 10.482 6.806 1.00 79.12 142 THR A C 1
ATOM 1135 O O . THR A 1 142 ? -13.635 10.372 6.191 1.00 79.12 142 THR A O 1
ATOM 1138 N N . ILE A 1 143 ? -12.324 9.818 7.940 1.00 74.00 143 ILE A N 1
ATOM 1139 C CA . ILE A 1 143 ? -13.260 8.891 8.604 1.00 74.00 143 ILE A CA 1
ATOM 1140 C C . ILE A 1 143 ? -13.860 9.532 9.850 1.00 74.00 143 ILE A C 1
ATOM 1142 O O . ILE A 1 143 ? -15.103 9.520 9.957 1.00 74.00 143 ILE A O 1
#

Radius of gyration: 14.3 Å; Cα contacts (8 Å, |Δi|>4): 208; chains: 1; bounding box: 37×35×38 Å

Mean predicted aligned error: 8.08 Å

Secondary structure (DSSP, 8-state):
-EEEEE--SSHHHHHHHHHHHHHHHHHHHHH-GGGGGEEEEE-S---S---S---B-S-GGGHHHHTTTTTGGGEEEEEES-HHHHHHHHHTTGGGGGGGEEEHHHHH-SS----GGGS-HHHHHHHHHHHHHHHHHHHHHH-

pLDDT: mean 74.18, std 14.09, range [40.28, 92.75]

Nearest PDB structures (foldseek):
  4etm-assembly1_B  TM=5.746E-01  e=3.535E-04  Bacillus subtilis
  3jvi-assembly1_A  TM=5.288E-01  e=5.065E-04  Entamoeba histolytica HM-1:IMSS
  3ily-assembly2_B  TM=6.125E-01  e=2.009E-03  Entamoeba histolytica HM-1:IMSS
  5tvg-assembly3_A  TM=2.817E-01  e=8.537E-01  Burkholderia vietnamiensis G4
  5tvg-assembly5_G  TM=3.222E-01  e=1.650E+00  Burkholderia vietnamiensis G4

Sequence (143 aa):
MKKIVVCDDDPSFATATAHLLFVGLDTLAKGDKRFEQYEVRVLGKTDGWSPFVLDFYGECSHFKKFRRLLDARNVAYVVSYSGYSHKKIGRAGLKKHLSSVLMLPTLLASDSSQKFEDRSLEEQQLSLADCVHQFLELLQRTI

Solvent-accessible surface area (backbone atoms only — not comparable to full-atom values): 8100 Å² total; per-residue (Å²): 110,35,28,37,33,30,33,18,89,50,24,64,59,30,50,52,55,43,50,54,50,45,56,49,40,56,57,46,25,77,79,39,65,79,41,67,41,57,40,74,39,36,28,14,52,73,70,83,69,75,90,61,101,65,64,63,49,56,54,47,91,44,49,64,66,47,46,73,78,40,68,63,90,33,56,63,34,37,37,20,73,49,78,72,40,54,61,52,47,50,72,52,65,42,65,92,46,51,91,32,53,42,50,30,59,59,74,72,43,94,67,77,92,68,66,71,82,78,52,56,71,68,58,45,52,55,50,48,54,54,22,53,50,53,49,52,54,52,51,63,74,74,109

Foldseek 3Di:
DAEEEEAEADQVLLLLLLVLLVVLLVVVCVVPVVSVLYDYAYAYDHPVPRPDPHDYHYHLLCVLVCCVVDVVVRYQAYEYCDPVSLVSVCVSPCVVVNVRYDHLLVLVDPDDPPPLVVDDPVVNSVSSSVSSVSVSVVVVVVD